Protein AF-A0A382NY78-F1 (afdb_monomer)

pLDDT: mean 79.2, std 14.97, range [34.59, 94.81]

Mean predicted aligned error: 8.04 Å

Solvent-accessible surface area (backbone atoms only — not comparable to full-atom values): 9037 Å² total; per-residue (Å²): 122,46,82,43,74,60,53,77,88,40,63,68,58,55,53,54,48,50,53,52,58,68,76,42,79,79,75,53,79,73,89,69,60,90,47,65,68,60,33,52,52,55,52,40,51,34,43,67,72,64,40,30,47,42,34,37,34,29,49,102,90,45,77,78,35,42,43,37,40,36,57,40,76,95,77,36,34,33,43,38,38,29,72,52,56,67,53,48,68,76,48,46,85,74,42,66,85,48,60,84,40,73,84,32,46,25,34,38,47,27,64,41,73,72,58,62,77,67,64,65,92,49,93,70,43,61,79,70,46,76,48,37,40,71,74,58,50,84,82,72,57,77,76,78,70,76,80,80,79,84,127

Radius of gyration: 15.42 Å; Cα contacts (8 Å, |Δi|>4): 216; chains: 1; bounding box: 33×45×37 Å

Nearest PDB structures (foldseek):
  2aj6-assembly1_A  TM=7.492E-01  e=1.134E-03  Staphylococcus aureus subsp. aureus MW2
  5trm-assembly1_X  TM=5.028E-01  e=1.291E-03  Homo sapiens
  8h6c-assembly1_B  TM=5.221E-01  e=3.409E-03  Homo sapiens
  1z4r-assembly1_A  TM=5.124E-01  e=8.441E-03  Homo sapiens
  5trm-assembly1_G  TM=4.642E-01  e=7.416E-03  Homo sapiens

Organism: NCBI:txid408172

Foldseek 3Di:
DDKDKDALVCVVVLVQVLVVCQPDPQQLPDPADVDSVVRSVVVNVCRHVVQKIKIFDDDPPHTPKMWIWGADPVQLEIETEMPQCLCCQVCVVVVVVLAPSAVHAYEYEAQDPVSVVNDDAHPRYGHNYYDHSVPDDPVNDDPPPDPPPDD

Sequence (151 aa):
MDLLKVNSNNETLLEDFFYFMKNHKPHGHKDWPEIKEEFCSSLTNELYEKKSFLYLLKEPKTILNYFYIKFEKSINRIILLSYNPEDLIEYSKYLIELKNKKNYSIEIGLRDSEISKFIKNNTYFKIFKRYNLMNLKKMDYVETNPVNSQH

Structure (mmCIF, N/CA/C/O backbone):
data_AF-A0A382NY78-F1
#
_entry.id   AF-A0A382NY78-F1
#
loop_
_atom_site.group_PDB
_atom_site.id
_atom_site.type_symbol
_atom_site.label_atom_id
_atom_site.label_alt_id
_atom_site.label_comp_id
_atom_site.label_asym_id
_atom_site.label_entity_id
_atom_site.label_seq_id
_atom_site.pdbx_PDB_ins_code
_atom_site.Cartn_x
_atom_site.Cartn_y
_atom_site.Cartn_z
_atom_site.occupancy
_atom_site.B_iso_or_equiv
_atom_site.auth_seq_id
_atom_site.auth_comp_id
_atom_site.auth_asym_id
_atom_site.auth_atom_id
_atom_site.pdbx_PDB_model_num
ATOM 1 N N . MET A 1 1 ? 6.914 -16.709 -4.288 1.00 83.75 1 MET A N 1
ATOM 2 C CA . MET A 1 1 ? 6.370 -15.348 -4.137 1.00 83.75 1 MET A CA 1
ATOM 3 C C . MET A 1 1 ? 6.439 -15.000 -2.674 1.00 83.75 1 MET A C 1
ATOM 5 O O . MET A 1 1 ? 5.923 -15.769 -1.872 1.00 83.75 1 MET A O 1
ATOM 9 N N . ASP A 1 2 ? 7.059 -13.871 -2.356 1.00 88.94 2 ASP A N 1
ATOM 10 C CA . ASP A 1 2 ? 7.264 -13.431 -0.981 1.00 88.94 2 ASP A CA 1
ATOM 11 C C . ASP A 1 2 ? 6.580 -12.085 -0.760 1.00 88.94 2 ASP A C 1
ATOM 13 O O . ASP A 1 2 ? 6.678 -11.183 -1.594 1.00 88.94 2 ASP A O 1
ATOM 17 N N . LEU A 1 3 ? 5.889 -11.949 0.373 1.00 92.69 3 LEU A N 1
ATOM 18 C CA . LEU A 1 3 ? 5.333 -10.679 0.821 1.00 92.69 3 LEU A CA 1
ATOM 19 C C . LEU A 1 3 ? 6.315 -10.033 1.799 1.00 92.69 3 LEU A C 1
ATOM 21 O O . LEU A 1 3 ? 6.416 -10.442 2.956 1.00 92.69 3 LEU A O 1
ATOM 25 N N . LEU A 1 4 ? 7.042 -9.024 1.333 1.00 92.94 4 LEU A N 1
ATOM 26 C CA . LEU A 1 4 ? 8.096 -8.369 2.099 1.00 92.94 4 LEU A CA 1
ATOM 27 C C . LEU A 1 4 ? 7.626 -7.013 2.605 1.00 92.94 4 LEU A C 1
ATOM 29 O O . LEU A 1 4 ? 7.186 -6.169 1.828 1.00 92.94 4 LEU A O 1
ATOM 33 N N . LYS A 1 5 ? 7.762 -6.777 3.909 1.00 92.75 5 LYS A N 1
ATOM 34 C CA . LYS A 1 5 ? 7.522 -5.459 4.495 1.00 92.75 5 LYS A CA 1
ATOM 35 C C . LYS A 1 5 ? 8.733 -4.560 4.265 1.00 92.75 5 LYS A C 1
ATOM 37 O O . LYS A 1 5 ? 9.838 -4.891 4.694 1.00 92.75 5 LYS A O 1
ATOM 42 N N . VAL A 1 6 ? 8.511 -3.407 3.647 1.00 90.75 6 VAL A N 1
ATOM 43 C CA . VAL A 1 6 ? 9.533 -2.371 3.493 1.00 90.75 6 VAL A CA 1
ATOM 44 C C . VAL A 1 6 ? 9.693 -1.644 4.823 1.00 90.75 6 VAL A C 1
ATOM 46 O O . VAL A 1 6 ? 8.715 -1.311 5.496 1.00 90.75 6 VAL A O 1
ATOM 49 N N . ASN A 1 7 ? 10.937 -1.426 5.226 1.00 80.19 7 ASN A N 1
ATOM 50 C CA . ASN A 1 7 ? 11.287 -0.674 6.423 1.00 80.19 7 ASN A CA 1
ATOM 51 C C . ASN A 1 7 ? 12.420 0.308 6.097 1.00 80.19 7 ASN A C 1
ATOM 53 O O . ASN A 1 7 ? 13.066 0.184 5.058 1.00 80.19 7 ASN A O 1
ATOM 57 N N . SER A 1 8 ? 12.665 1.260 6.997 1.00 66.75 8 SER A N 1
ATOM 58 C CA . SER A 1 8 ? 13.703 2.292 6.849 1.00 66.75 8 SER A CA 1
ATOM 59 C C . SER A 1 8 ? 15.129 1.744 6.730 1.00 66.75 8 SER A C 1
ATOM 61 O O . SER A 1 8 ? 16.030 2.489 6.379 1.00 66.75 8 SER A O 1
ATOM 63 N N . ASN A 1 9 ? 15.346 0.463 7.036 1.00 69.38 9 ASN A N 1
ATOM 64 C CA . ASN A 1 9 ? 16.665 -0.163 7.053 1.00 69.38 9 ASN A CA 1
ATOM 65 C C . ASN A 1 9 ? 16.926 -1.005 5.792 1.00 69.38 9 ASN A C 1
ATOM 67 O O . ASN A 1 9 ? 17.970 -1.645 5.701 1.00 69.38 9 ASN A O 1
ATOM 71 N N . ASN A 1 10 ? 15.980 -1.0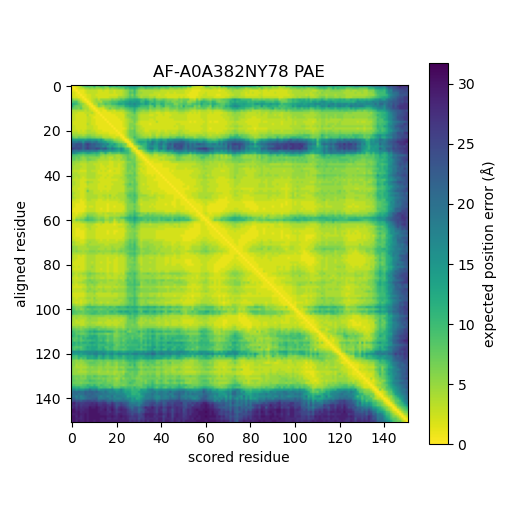65 4.846 1.00 74.69 10 ASN A N 1
ATOM 72 C CA . ASN A 1 10 ? 16.094 -1.865 3.628 1.00 74.69 10 ASN A CA 1
ATOM 73 C C . ASN A 1 10 ? 15.968 -0.978 2.381 1.00 74.69 10 ASN A C 1
ATOM 75 O O . ASN A 1 10 ? 14.974 -1.037 1.652 1.00 74.69 10 ASN A O 1
ATOM 79 N N . GLU A 1 11 ? 16.986 -0.136 2.174 1.00 74.94 11 GLU A N 1
ATOM 80 C CA . GLU A 1 11 ? 17.063 0.847 1.082 1.00 74.94 11 GLU A CA 1
ATOM 81 C C . GLU A 1 11 ? 16.831 0.210 -0.293 1.00 74.94 11 GLU A C 1
ATOM 83 O O . GLU A 1 11 ? 16.086 0.755 -1.103 1.00 74.94 11 GLU A O 1
ATOM 88 N N . THR A 1 12 ? 17.353 -0.997 -0.529 1.00 86.06 12 THR A N 1
ATOM 89 C CA . THR A 1 12 ? 17.197 -1.711 -1.806 1.00 86.06 12 THR A CA 1
ATOM 90 C C . THR A 1 12 ? 15.729 -1.964 -2.166 1.00 86.06 12 THR A C 1
ATOM 92 O O . THR A 1 12 ? 15.344 -1.824 -3.323 1.00 86.06 12 THR A O 1
ATOM 95 N N . LEU A 1 13 ? 14.866 -2.280 -1.191 1.00 88.69 13 LEU A N 1
ATOM 96 C CA . LEU A 1 13 ? 13.433 -2.465 -1.463 1.00 88.69 13 LEU A CA 1
ATOM 97 C C . LEU A 1 13 ? 12.716 -1.149 -1.791 1.00 88.69 13 LEU A C 1
ATOM 99 O O . LEU A 1 13 ? 11.769 -1.155 -2.577 1.00 88.69 13 LEU A O 1
ATOM 103 N N . LEU A 1 14 ? 13.148 -0.042 -1.187 1.00 88.62 14 LEU A N 1
ATOM 104 C CA . LEU A 1 14 ? 12.625 1.300 -1.454 1.00 88.62 14 LEU A CA 1
ATOM 105 C C . LEU A 1 14 ? 12.975 1.748 -2.876 1.00 88.62 14 LEU A C 1
ATOM 107 O O . LEU A 1 14 ? 12.109 2.245 -3.597 1.00 88.62 14 LEU A O 1
ATOM 111 N N . GLU A 1 15 ? 14.216 1.511 -3.296 1.00 88.06 15 GLU A N 1
ATOM 112 C CA . GLU A 1 15 ? 14.659 1.790 -4.660 1.00 88.06 15 GLU A CA 1
ATOM 113 C C . GLU A 1 15 ? 13.911 0.939 -5.685 1.00 88.06 15 GLU A C 1
ATOM 115 O O . GLU A 1 15 ? 13.360 1.484 -6.644 1.00 88.06 15 GLU A O 1
ATOM 120 N N . ASP A 1 16 ? 13.821 -0.375 -5.458 1.00 89.31 16 ASP A N 1
ATOM 121 C CA . ASP A 1 16 ? 13.058 -1.282 -6.318 1.00 89.31 16 ASP A CA 1
ATOM 122 C C . ASP A 1 16 ? 11.602 -0.817 -6.462 1.00 89.31 16 ASP A C 1
ATOM 124 O O . ASP A 1 16 ? 11.038 -0.848 -7.558 1.00 89.31 16 ASP A O 1
ATOM 128 N N . PHE A 1 17 ? 10.990 -0.358 -5.366 1.00 90.56 17 PHE A N 1
ATOM 129 C CA . PHE A 1 17 ? 9.627 0.161 -5.382 1.00 90.56 17 PHE A CA 1
ATOM 130 C C . PHE A 1 17 ? 9.500 1.457 -6.188 1.00 90.56 17 PHE A C 1
ATOM 132 O O . PHE A 1 17 ? 8.570 1.579 -6.985 1.00 90.56 17 PHE A O 1
ATOM 139 N N . PHE A 1 18 ? 10.437 2.398 -6.047 1.00 88.75 18 PHE A N 1
ATOM 140 C CA . PHE A 1 18 ? 10.456 3.608 -6.873 1.00 88.75 18 PHE A CA 1
ATOM 141 C C . PHE A 1 18 ? 10.522 3.264 -8.368 1.00 88.75 18 PHE A C 1
ATOM 143 O O . PHE A 1 18 ? 9.720 3.766 -9.158 1.00 88.75 18 PHE A O 1
ATOM 150 N N . TYR A 1 19 ? 11.433 2.369 -8.765 1.00 87.81 19 TYR A N 1
ATOM 151 C CA . TYR A 1 19 ? 11.548 1.946 -10.162 1.00 87.81 19 TYR A CA 1
ATOM 152 C C . TYR A 1 19 ? 10.294 1.223 -10.648 1.00 87.81 19 TYR A C 1
ATOM 154 O O . TYR A 1 19 ? 9.856 1.461 -11.775 1.00 87.81 19 TYR A O 1
ATOM 162 N N . PHE A 1 20 ? 9.690 0.382 -9.807 1.00 89.00 20 PHE A N 1
ATOM 163 C CA . PHE A 1 20 ? 8.406 -0.236 -10.109 1.00 89.00 20 PHE A CA 1
ATOM 164 C C . PHE A 1 20 ? 7.345 0.831 -10.391 1.00 89.00 20 PHE A C 1
ATOM 166 O O . PHE A 1 20 ? 6.745 0.807 -11.460 1.00 89.00 20 PHE A O 1
ATOM 173 N N . MET A 1 21 ? 7.156 1.805 -9.502 1.00 83.50 21 MET A N 1
ATOM 174 C CA . MET A 1 21 ? 6.154 2.860 -9.685 1.00 83.50 21 MET A CA 1
ATOM 175 C C . MET A 1 21 ? 6.416 3.705 -10.937 1.00 83.50 21 MET A C 1
ATOM 177 O O . MET A 1 21 ? 5.489 3.967 -11.697 1.00 83.50 21 MET A O 1
ATOM 181 N N . LYS A 1 22 ? 7.676 4.079 -11.192 1.00 80.94 22 LYS A N 1
ATOM 182 C CA . LYS A 1 22 ? 8.076 4.902 -12.344 1.00 80.94 22 LYS A CA 1
ATOM 183 C C . LYS A 1 22 ? 7.868 4.203 -13.691 1.00 80.94 22 LYS A C 1
ATOM 185 O O . LYS A 1 22 ? 7.516 4.850 -14.674 1.00 80.94 22 LYS A O 1
ATOM 190 N N . ASN A 1 23 ? 8.123 2.896 -13.753 1.00 80.56 23 ASN A N 1
ATOM 191 C CA . ASN A 1 23 ? 8.034 2.123 -14.996 1.00 80.56 23 ASN A CA 1
ATOM 192 C C . ASN A 1 23 ? 6.599 1.721 -15.358 1.00 80.56 23 ASN 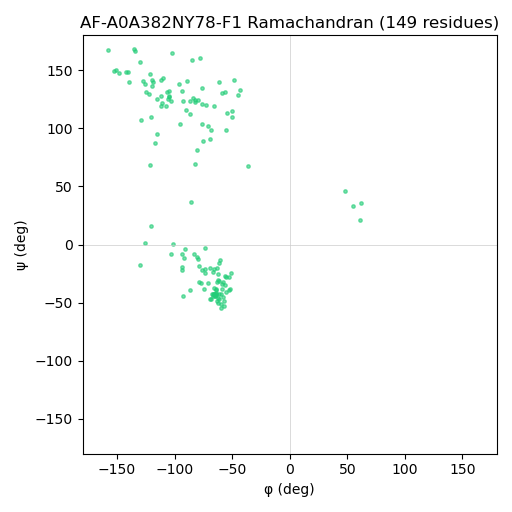A C 1
ATOM 194 O O . ASN A 1 23 ? 6.350 1.258 -16.473 1.00 80.56 23 ASN A O 1
ATOM 198 N N . HIS A 1 24 ? 5.646 1.906 -14.449 1.00 76.38 24 HIS A N 1
ATOM 199 C CA . HIS A 1 24 ? 4.235 1.699 -14.733 1.00 76.38 24 HIS A CA 1
ATOM 200 C C . HIS A 1 24 ? 3.568 3.035 -15.090 1.00 76.38 24 HIS A C 1
ATOM 202 O O . HIS A 1 24 ? 3.870 4.074 -14.510 1.00 76.38 24 HIS A O 1
ATOM 208 N N . LYS A 1 25 ? 2.695 3.021 -16.116 1.00 60.75 25 LYS A N 1
ATOM 209 C CA . LYS A 1 25 ? 2.073 4.238 -16.676 1.00 60.75 25 LYS A CA 1
ATOM 210 C C . LYS A 1 25 ? 1.496 5.140 -15.579 1.00 60.75 25 LYS A C 1
ATOM 212 O O . LYS A 1 25 ? 0.834 4.608 -14.687 1.00 60.75 25 LYS A O 1
ATOM 217 N N . PRO A 1 26 ? 1.625 6.473 -15.724 1.00 54.25 26 PRO A N 1
ATOM 218 C CA . PRO A 1 26 ? 1.245 7.424 -14.701 1.00 54.25 26 PRO A CA 1
ATOM 219 C C . PRO A 1 26 ? -0.167 7.207 -14.136 1.00 54.25 26 PRO A C 1
ATOM 221 O O . PRO A 1 26 ? -1.179 7.420 -14.801 1.00 54.25 26 PRO A O 1
ATOM 224 N N . HIS A 1 27 ? -0.199 6.766 -12.879 1.00 52.19 27 HIS A N 1
ATOM 225 C CA . HIS A 1 27 ? -1.352 6.356 -12.079 1.00 52.19 27 HIS A CA 1
ATOM 226 C C . HIS A 1 27 ? -2.088 7.543 -11.428 1.00 52.19 27 HIS A C 1
ATOM 228 O O . HIS A 1 27 ? -2.006 7.717 -10.215 1.00 52.19 27 HIS A O 1
ATOM 234 N N . GLY A 1 28 ? -2.769 8.403 -12.194 1.00 46.28 28 GLY A N 1
ATOM 235 C CA . GLY A 1 28 ? -3.423 9.585 -11.591 1.00 46.28 28 GLY A CA 1
ATOM 236 C C . GLY A 1 28 ? -2.415 10.544 -10.926 1.00 46.28 28 GLY A C 1
ATOM 237 O O . GLY A 1 28 ? -2.686 11.119 -9.879 1.00 46.28 28 GLY A O 1
ATOM 238 N N . HIS A 1 29 ? -1.235 10.657 -11.547 1.00 43.59 29 HIS A N 1
ATOM 239 C CA . HIS A 1 29 ? 0.025 11.322 -11.167 1.00 43.59 29 HIS A CA 1
ATOM 240 C C . HIS A 1 29 ? -0.040 12.651 -10.390 1.00 43.59 29 HIS A C 1
ATOM 242 O O . HIS A 1 29 ? 0.392 13.686 -10.893 1.00 43.59 29 HIS A O 1
ATOM 248 N N . LYS A 1 30 ? -0.502 12.667 -9.138 1.00 51.38 30 LYS A N 1
ATOM 249 C CA . LYS A 1 30 ? -0.191 13.808 -8.257 1.00 51.38 30 LYS A CA 1
ATOM 250 C C . LYS A 1 30 ? 0.350 13.476 -6.879 1.00 51.38 30 LYS A C 1
ATOM 252 O O . LYS A 1 30 ? 0.967 14.358 -6.295 1.00 51.38 30 LYS A O 1
ATOM 257 N N . ASP A 1 31 ? 0.202 12.247 -6.395 1.00 57.06 31 ASP A N 1
ATOM 258 C CA . ASP A 1 31 ? 0.525 11.977 -4.989 1.00 57.06 31 ASP A CA 1
ATOM 259 C C . ASP A 1 31 ? 1.962 11.474 -4.765 1.00 57.06 31 ASP A C 1
ATOM 261 O O . ASP A 1 31 ? 2.490 11.625 -3.666 1.00 57.06 31 ASP A O 1
ATOM 265 N N . TRP A 1 32 ? 2.622 10.916 -5.789 1.00 72.50 32 TRP A N 1
ATOM 266 C CA . TRP A 1 32 ? 3.986 10.383 -5.677 1.00 72.50 32 TRP A CA 1
ATOM 267 C C . TRP A 1 32 ? 4.988 11.230 -6.475 1.00 72.50 32 TRP A C 1
ATOM 269 O O . TRP A 1 32 ? 4.751 11.457 -7.665 1.00 72.50 32 TRP A O 1
ATOM 279 N N . PRO A 1 33 ? 6.102 11.680 -5.865 1.00 74.31 33 PRO A N 1
ATOM 280 C CA . PRO A 1 33 ? 7.117 12.457 -6.571 1.00 74.31 33 PRO A CA 1
ATOM 281 C C . PRO A 1 33 ? 7.754 11.677 -7.730 1.00 74.31 33 PRO A C 1
ATOM 283 O O . PRO A 1 33 ? 8.069 10.495 -7.598 1.00 74.31 33 PRO A O 1
ATOM 286 N N . GLU A 1 34 ? 7.992 12.353 -8.857 1.00 79.31 34 GLU A N 1
ATOM 287 C CA . GLU A 1 34 ? 8.743 11.787 -9.994 1.00 79.31 34 GLU A CA 1
ATOM 288 C C . GLU A 1 34 ? 10.258 11.765 -9.731 1.00 79.31 34 GLU A C 1
ATOM 290 O O . GLU A 1 34 ? 11.001 10.987 -10.338 1.00 79.31 34 GLU A O 1
ATOM 295 N N . ILE A 1 35 ? 10.705 12.618 -8.806 1.00 85.19 35 ILE A N 1
ATOM 296 C CA . ILE A 1 35 ? 12.086 12.731 -8.348 1.00 85.19 35 ILE A CA 1
ATOM 297 C C . ILE A 1 35 ? 12.331 11.654 -7.287 1.00 85.19 35 ILE A C 1
ATOM 299 O O . ILE A 1 35 ? 11.634 11.597 -6.271 1.00 85.19 35 ILE A O 1
ATOM 303 N N . LYS A 1 36 ? 13.332 10.797 -7.524 1.00 86.00 36 LYS A N 1
ATOM 304 C CA . LYS A 1 36 ? 13.644 9.637 -6.671 1.00 86.00 36 LYS A CA 1
ATOM 305 C C . LYS A 1 36 ? 13.939 10.065 -5.240 1.00 86.00 36 LYS A C 1
ATOM 307 O O . LYS A 1 36 ? 13.442 9.457 -4.300 1.00 86.00 36 LYS A O 1
ATOM 312 N N . GLU A 1 37 ? 14.740 11.107 -5.078 1.00 86.75 37 GLU A N 1
ATOM 313 C CA . GLU A 1 37 ? 15.200 11.597 -3.784 1.00 86.75 37 GLU A CA 1
ATOM 314 C C . GLU A 1 37 ? 14.024 12.113 -2.949 1.00 86.75 37 GLU A C 1
ATOM 316 O O . GLU A 1 37 ? 13.900 11.769 -1.773 1.00 86.75 37 GLU A O 1
ATOM 321 N N . GLU A 1 38 ? 13.115 12.870 -3.568 1.00 85.69 38 GLU A N 1
ATOM 322 C CA . GLU A 1 38 ? 11.899 13.372 -2.921 1.00 85.69 38 GLU A CA 1
ATOM 323 C C . GLU A 1 38 ? 10.955 12.229 -2.536 1.00 85.69 38 GLU A C 1
ATOM 325 O O . GLU A 1 38 ? 10.460 12.186 -1.407 1.00 85.69 38 GLU A O 1
ATOM 330 N N . PHE A 1 39 ? 10.752 11.270 -3.445 1.00 86.62 39 PHE A N 1
ATOM 331 C CA . PHE A 1 39 ? 9.938 10.081 -3.207 1.00 86.62 39 PHE A CA 1
ATOM 332 C C . PHE A 1 39 ? 10.477 9.258 -2.036 1.00 86.62 39 PHE A C 1
ATOM 334 O O . PHE A 1 39 ? 9.752 8.978 -1.079 1.00 86.62 39 PHE A O 1
ATOM 341 N N . CYS A 1 40 ? 11.758 8.886 -2.097 1.00 87.62 40 CYS A N 1
ATOM 342 C CA . CYS A 1 40 ? 12.394 8.048 -1.092 1.00 87.62 40 CYS A CA 1
ATOM 343 C C . CYS A 1 40 ? 12.434 8.759 0.259 1.00 87.62 40 CYS A C 1
ATOM 345 O O . CYS A 1 40 ? 12.126 8.130 1.267 1.00 87.62 40 CYS A O 1
ATOM 347 N N . SER A 1 41 ? 12.751 10.056 0.292 1.00 86.94 41 SER A N 1
ATOM 348 C CA . SER A 1 41 ? 12.763 10.847 1.528 1.00 86.94 41 SER A CA 1
ATOM 349 C C . SER A 1 41 ? 11.373 10.915 2.169 1.00 86.94 41 SER A C 1
ATOM 351 O O . SER A 1 41 ? 11.211 10.572 3.342 1.00 86.94 41 SER A O 1
ATOM 353 N N . SER A 1 42 ? 10.345 11.272 1.390 1.00 85.50 42 SER A N 1
ATOM 354 C CA . SER A 1 42 ? 8.962 11.359 1.872 1.00 85.50 42 SER A CA 1
ATOM 355 C C . SER A 1 42 ? 8.464 10.018 2.415 1.00 85.50 42 SER A C 1
ATOM 357 O O . SER A 1 42 ? 8.016 9.934 3.562 1.00 85.50 42 SER A O 1
ATOM 359 N N . LEU A 1 43 ? 8.613 8.949 1.629 1.00 87.81 43 LEU A N 1
ATOM 360 C CA . LEU A 1 43 ? 8.145 7.621 2.006 1.00 87.81 43 LEU A CA 1
ATOM 361 C C . LEU A 1 43 ? 8.917 7.066 3.208 1.00 87.81 43 LEU A C 1
ATOM 363 O O . LEU A 1 43 ? 8.306 6.530 4.129 1.00 87.81 43 LEU A O 1
ATOM 367 N N . THR A 1 44 ? 10.242 7.225 3.247 1.00 88.75 44 THR A N 1
ATOM 368 C CA . THR A 1 44 ? 11.068 6.758 4.374 1.00 88.75 44 THR A CA 1
ATOM 369 C C . THR A 1 44 ? 10.647 7.426 5.678 1.00 88.75 44 THR A C 1
ATOM 371 O O . THR A 1 44 ? 10.492 6.736 6.686 1.00 88.75 44 THR A O 1
ATOM 374 N N . ASN A 1 45 ? 10.386 8.737 5.654 1.00 88.44 45 ASN A N 1
ATOM 375 C CA . ASN A 1 45 ? 9.902 9.466 6.823 1.00 88.44 45 ASN A CA 1
ATOM 376 C C . ASN A 1 45 ? 8.542 8.938 7.295 1.00 88.44 45 ASN A C 1
ATOM 378 O O . ASN A 1 45 ? 8.371 8.653 8.481 1.00 88.44 45 ASN A O 1
ATOM 382 N N . GLU A 1 46 ? 7.585 8.732 6.386 1.00 88.69 46 GLU A N 1
ATOM 383 C CA . GLU A 1 46 ? 6.279 8.194 6.778 1.00 88.69 46 GLU A CA 1
ATOM 384 C C . GLU A 1 46 ? 6.359 6.766 7.351 1.00 88.69 46 GLU A C 1
ATOM 386 O O . GLU A 1 46 ? 5.640 6.448 8.308 1.00 88.69 46 GLU A O 1
ATOM 391 N N . LEU A 1 47 ? 7.225 5.913 6.787 1.00 90.38 47 LEU A N 1
ATOM 392 C CA . LEU A 1 47 ? 7.460 4.549 7.268 1.00 90.38 47 LEU A CA 1
ATOM 393 C C . LEU A 1 47 ? 8.139 4.554 8.646 1.00 90.38 47 LEU A C 1
ATOM 395 O O . LEU A 1 47 ? 7.736 3.795 9.533 1.00 90.38 47 LEU A O 1
ATOM 399 N N . TYR A 1 48 ? 9.134 5.423 8.848 1.00 88.56 48 TYR A N 1
ATOM 400 C CA . TYR A 1 48 ? 9.840 5.588 10.121 1.00 88.56 48 TYR A CA 1
ATOM 401 C C . TYR A 1 48 ? 8.895 6.063 11.234 1.00 88.56 48 TYR A C 1
ATOM 403 O O . TYR A 1 48 ? 8.842 5.471 12.315 1.00 88.56 48 TYR A O 1
ATOM 411 N N . GLU A 1 49 ? 8.065 7.066 10.944 1.00 88.69 49 GLU A N 1
ATOM 412 C CA . GLU A 1 49 ? 7.058 7.600 11.870 1.00 88.69 49 GLU A CA 1
ATOM 413 C C . GLU A 1 49 ? 5.842 6.674 12.051 1.00 88.69 49 GLU A C 1
ATOM 415 O O . GLU A 1 49 ? 4.941 6.968 12.845 1.00 88.69 49 GLU A O 1
ATOM 420 N N . LYS A 1 50 ? 5.794 5.544 11.329 1.00 88.81 50 LYS A N 1
ATOM 421 C CA . LYS A 1 50 ? 4.676 4.586 11.329 1.00 88.81 50 LYS A CA 1
ATOM 422 C C . LYS A 1 50 ? 3.337 5.256 10.987 1.00 88.81 50 LYS A C 1
ATOM 424 O O . LYS A 1 50 ? 2.286 4.866 11.509 1.00 88.81 50 LYS A O 1
ATOM 429 N N . LYS A 1 51 ? 3.380 6.285 10.133 1.00 88.06 51 LYS A N 1
ATOM 430 C CA . LYS A 1 51 ? 2.201 6.926 9.529 1.00 88.06 51 LYS A CA 1
ATOM 431 C C . LYS A 1 51 ? 1.669 6.092 8.370 1.00 88.06 51 LYS A C 1
ATOM 433 O O . LYS A 1 51 ? 0.457 6.032 8.158 1.00 88.06 51 LYS A O 1
ATOM 438 N N . SER A 1 52 ? 2.565 5.410 7.666 1.00 91.50 52 SER A N 1
ATOM 439 C CA . SER A 1 52 ? 2.226 4.459 6.619 1.00 91.50 52 SER A CA 1
ATOM 440 C C . SER A 1 52 ? 3.049 3.176 6.735 1.00 91.50 52 SER A C 1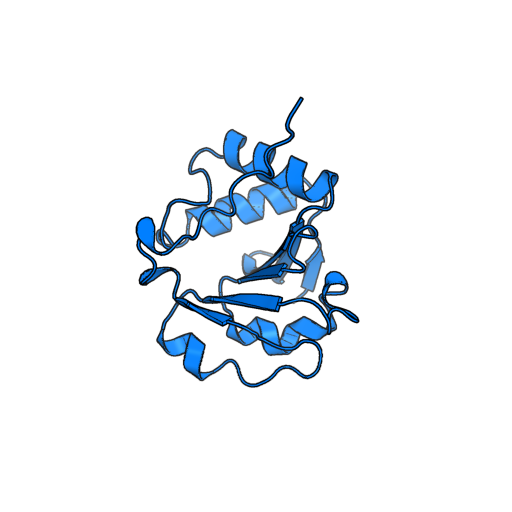
ATOM 442 O O . SER A 1 52 ? 3.986 3.073 7.528 1.00 91.50 52 SER A O 1
ATOM 444 N N . PHE A 1 53 ? 2.640 2.160 5.982 1.00 93.75 53 PHE A N 1
ATOM 445 C CA . PHE A 1 53 ? 3.298 0.865 5.886 1.00 93.75 53 PHE A CA 1
ATOM 446 C C . PHE A 1 53 ? 3.280 0.417 4.434 1.00 93.75 53 PHE A C 1
ATOM 448 O O . PHE A 1 53 ? 2.268 0.576 3.754 1.00 93.75 53 PHE A O 1
ATOM 455 N N . LEU A 1 54 ? 4.378 -0.168 3.971 1.00 93.75 54 LEU A N 1
ATOM 456 C CA . LEU A 1 54 ? 4.506 -0.652 2.605 1.00 93.75 54 LEU A CA 1
ATOM 457 C C . LEU A 1 54 ? 4.901 -2.126 2.612 1.00 93.75 54 LEU A C 1
ATOM 459 O O . LEU A 1 54 ? 5.848 -2.527 3.288 1.00 93.75 54 LEU A O 1
ATOM 463 N N . TYR A 1 55 ? 4.181 -2.912 1.824 1.00 94.81 55 TYR A N 1
ATOM 464 C CA . TYR A 1 55 ? 4.505 -4.295 1.516 1.00 94.81 55 TYR A CA 1
ATOM 465 C C . TYR A 1 55 ? 4.708 -4.453 0.017 1.00 94.81 55 TYR A C 1
ATOM 467 O O . TYR A 1 55 ? 3.965 -3.871 -0.771 1.00 94.81 55 TYR A O 1
ATOM 475 N N . LEU A 1 56 ? 5.680 -5.271 -0.370 1.00 94.50 56 LEU A N 1
ATOM 476 C CA . LEU A 1 56 ? 5.952 -5.640 -1.752 1.00 94.50 56 LEU A CA 1
ATOM 477 C C . LEU A 1 56 ? 5.705 -7.133 -1.917 1.00 94.50 56 LEU A C 1
ATOM 479 O O . LEU A 1 56 ? 6.290 -7.942 -1.197 1.00 94.50 56 LEU A O 1
ATOM 483 N N . LEU A 1 57 ? 4.853 -7.490 -2.872 1.00 94.75 57 LEU A N 1
ATOM 484 C CA . LEU A 1 57 ? 4.710 -8.858 -3.341 1.00 94.75 57 LEU A CA 1
ATOM 485 C C . LEU A 1 57 ? 5.750 -9.085 -4.436 1.00 94.75 57 LEU A C 1
ATOM 487 O O . LEU A 1 57 ? 5.677 -8.466 -5.502 1.00 94.75 57 LEU A O 1
ATOM 491 N N . LYS A 1 58 ? 6.740 -9.935 -4.160 1.00 92.38 58 LYS A N 1
ATOM 492 C CA . LYS A 1 58 ? 7.902 -10.128 -5.030 1.00 92.38 58 LYS A CA 1
ATOM 493 C C . LYS A 1 58 ? 8.056 -11.561 -5.510 1.00 92.38 58 LYS A C 1
ATOM 495 O O . LYS A 1 58 ? 7.810 -12.535 -4.796 1.00 92.38 58 LYS A O 1
ATOM 500 N N . GLU A 1 59 ? 8.562 -11.653 -6.725 1.00 90.62 59 GLU A N 1
ATOM 501 C CA . GLU A 1 59 ? 9.343 -12.778 -7.219 1.00 90.62 59 GLU A CA 1
ATOM 502 C C . GLU A 1 59 ? 10.831 -12.396 -7.216 1.00 90.62 59 GLU A C 1
ATOM 504 O O . GLU A 1 59 ? 11.151 -11.209 -7.117 1.00 90.62 59 GLU A O 1
ATOM 509 N N . PRO A 1 60 ? 11.765 -13.359 -7.343 1.00 83.62 60 PRO A N 1
ATOM 510 C CA . PRO A 1 60 ? 13.198 -13.104 -7.159 1.00 83.62 60 PRO A CA 1
ATOM 511 C C . PRO A 1 60 ? 13.780 -11.927 -7.958 1.00 83.62 60 PRO A C 1
ATOM 513 O O . PRO A 1 60 ? 14.797 -11.371 -7.557 1.00 83.62 60 PRO A O 1
ATOM 516 N N . LYS A 1 61 ? 13.165 -11.548 -9.086 1.00 82.94 61 LYS A N 1
ATOM 517 C CA . LYS A 1 61 ? 13.642 -10.470 -9.969 1.00 82.94 61 LYS A CA 1
ATOM 518 C C . LYS A 1 61 ? 12.608 -9.386 -10.269 1.00 82.94 61 LYS A C 1
ATOM 520 O O . LYS A 1 61 ? 12.905 -8.487 -11.048 1.00 82.94 61 LYS A O 1
ATOM 525 N N . THR A 1 62 ? 11.399 -9.470 -9.718 1.00 89.44 62 THR A N 1
ATOM 526 C CA . THR A 1 62 ? 10.336 -8.519 -10.061 1.00 89.44 62 THR A CA 1
ATOM 527 C C . THR A 1 62 ? 9.391 -8.265 -8.896 1.00 89.44 62 THR A C 1
ATOM 529 O O . THR A 1 62 ? 9.134 -9.143 -8.070 1.00 89.44 62 THR A O 1
ATOM 532 N N . ILE A 1 63 ? 8.868 -7.045 -8.835 1.00 92.31 63 ILE A N 1
ATOM 533 C CA . ILE A 1 63 ? 7.719 -6.712 -7.998 1.00 92.31 63 ILE A CA 1
ATOM 534 C C . ILE A 1 63 ? 6.474 -7.033 -8.824 1.00 92.31 63 ILE A C 1
ATOM 536 O O . ILE A 1 63 ? 6.313 -6.526 -9.931 1.00 92.31 63 ILE A O 1
ATOM 540 N N . LEU A 1 64 ? 5.609 -7.889 -8.287 1.00 91.88 64 LEU A N 1
ATOM 541 C CA . LEU A 1 64 ? 4.316 -8.211 -8.889 1.00 91.88 64 LEU A CA 1
ATOM 542 C C . LEU A 1 64 ? 3.248 -7.212 -8.446 1.00 91.88 64 LEU A C 1
ATOM 544 O O . LEU A 1 64 ? 2.398 -6.803 -9.234 1.00 91.88 64 LEU A O 1
ATOM 548 N N . ASN A 1 65 ? 3.299 -6.813 -7.175 1.00 91.56 65 ASN A N 1
ATOM 549 C CA . ASN A 1 65 ? 2.329 -5.908 -6.583 1.00 91.56 65 ASN A CA 1
ATOM 550 C C . ASN A 1 65 ? 2.901 -5.198 -5.346 1.00 91.56 65 ASN A C 1
ATOM 552 O O . ASN A 1 65 ? 3.923 -5.602 -4.788 1.00 91.56 65 ASN A O 1
ATOM 556 N N . TYR A 1 66 ? 2.211 -4.161 -4.884 1.00 91.75 66 TYR A N 1
ATOM 557 C CA . TYR A 1 66 ? 2.461 -3.504 -3.609 1.00 91.75 66 TYR A CA 1
ATOM 558 C C . TYR A 1 66 ? 1.167 -3.347 -2.808 1.00 91.75 66 TYR A C 1
ATOM 560 O O . TYR A 1 66 ? 0.072 -3.288 -3.368 1.00 91.75 66 TYR A O 1
ATOM 568 N N . PHE A 1 67 ? 1.311 -3.221 -1.492 1.00 92.31 67 PHE A N 1
ATOM 569 C CA . PHE A 1 67 ? 0.250 -2.794 -0.588 1.00 92.31 67 PHE A CA 1
ATOM 570 C C . PHE A 1 67 ? 0.778 -1.659 0.275 1.00 92.31 67 PHE A C 1
ATOM 572 O O . PHE A 1 67 ? 1.597 -1.868 1.171 1.00 92.31 67 PHE A O 1
ATOM 579 N N . TYR A 1 68 ? 0.312 -0.452 -0.013 1.00 92.19 68 TYR A N 1
ATOM 580 C CA . TYR A 1 68 ? 0.624 0.737 0.757 1.00 92.19 68 TYR A CA 1
ATOM 581 C C . TYR A 1 68 ? -0.574 1.089 1.642 1.00 92.19 68 TYR A C 1
ATOM 583 O O . TYR A 1 68 ? -1.702 1.229 1.165 1.00 92.19 68 TYR A O 1
ATOM 591 N N . ILE A 1 69 ? -0.328 1.177 2.945 1.00 93.06 69 ILE A N 1
ATOM 592 C CA . ILE A 1 69 ? -1.329 1.326 3.999 1.00 93.06 69 ILE A CA 1
ATOM 593 C C . ILE A 1 69 ? -1.037 2.626 4.733 1.00 93.06 69 ILE A C 1
ATOM 595 O O . ILE A 1 69 ? -0.059 2.701 5.472 1.00 93.06 69 ILE A O 1
ATOM 599 N N . LYS A 1 70 ? -1.886 3.638 4.578 1.00 91.81 70 LYS A N 1
ATOM 600 C CA . LYS A 1 70 ? -1.744 4.924 5.269 1.00 91.81 70 LYS A CA 1
ATOM 601 C C . LYS A 1 70 ? -2.777 5.053 6.380 1.00 91.81 70 LYS A C 1
ATOM 603 O O . LYS A 1 70 ? -3.960 4.794 6.162 1.00 91.81 70 LYS A O 1
ATOM 608 N N . PHE A 1 71 ? -2.326 5.446 7.569 1.00 89.88 71 PHE A N 1
ATOM 609 C CA . PHE A 1 71 ? -3.175 5.633 8.741 1.00 89.88 71 PHE A CA 1
ATOM 610 C C . PHE A 1 71 ? -3.412 7.107 9.026 1.00 89.88 71 PHE A C 1
ATOM 612 O O . PHE A 1 71 ? -2.480 7.868 9.275 1.00 89.88 71 PHE A O 1
ATOM 619 N N . GLU A 1 72 ? -4.681 7.469 9.145 1.00 88.38 72 GLU A N 1
ATOM 620 C CA . GLU A 1 72 ? -5.107 8.787 9.589 1.00 88.38 72 GLU A CA 1
ATOM 621 C C . GLU A 1 72 ? -5.890 8.653 10.889 1.00 88.38 72 GLU A C 1
ATOM 623 O O . GLU A 1 72 ? -7.113 8.495 10.929 1.00 88.38 72 GLU A O 1
ATOM 628 N N . LYS A 1 73 ? -5.139 8.661 11.992 1.00 85.94 73 LYS A N 1
ATOM 629 C CA . LYS A 1 73 ?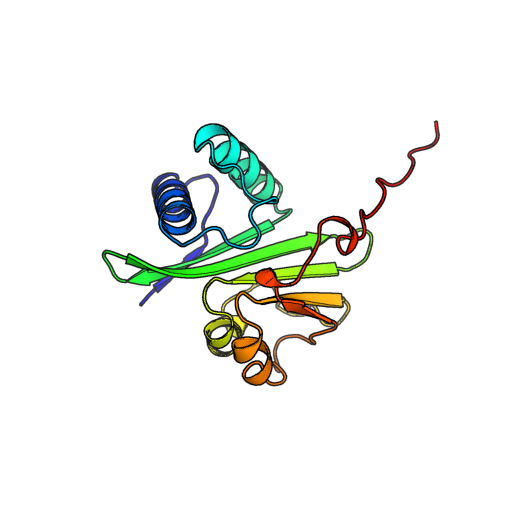 -5.671 8.402 13.335 1.00 85.94 73 LYS A CA 1
ATOM 630 C C . LYS A 1 73 ? -6.695 9.449 13.783 1.00 85.94 73 LYS A C 1
ATOM 632 O O . LYS A 1 73 ? -7.616 9.090 14.501 1.00 85.94 73 LYS A O 1
ATOM 637 N N . SER A 1 74 ? -6.553 10.703 13.351 1.00 87.62 74 SER A N 1
ATOM 638 C CA . SER A 1 74 ? -7.438 11.814 13.739 1.00 87.62 74 SER A CA 1
ATOM 639 C C . SER A 1 74 ? -8.895 11.603 13.326 1.00 87.62 74 SER A C 1
ATOM 641 O O . SER A 1 74 ? -9.792 12.048 14.033 1.00 87.62 74 SER A O 1
ATOM 643 N N . ILE A 1 75 ? -9.132 10.903 12.215 1.00 88.06 75 ILE A N 1
ATOM 644 C CA . ILE A 1 75 ? -10.475 10.633 11.681 1.00 88.06 75 ILE A CA 1
ATOM 645 C C . ILE A 1 75 ? -10.779 9.135 11.567 1.00 88.06 75 ILE A C 1
ATOM 647 O O . ILE A 1 75 ? -11.715 8.741 10.876 1.00 88.06 75 ILE A O 1
ATOM 651 N N . ASN A 1 76 ? -9.989 8.292 12.244 1.00 89.25 76 ASN A N 1
ATOM 652 C CA . ASN A 1 76 ? -10.087 6.832 12.185 1.00 89.25 76 ASN A CA 1
ATOM 653 C C . ASN A 1 76 ? -10.183 6.298 10.747 1.00 89.25 76 ASN A C 1
ATOM 655 O O . ASN A 1 76 ? -11.000 5.426 10.464 1.00 89.25 76 ASN A O 1
ATOM 659 N N . ARG A 1 77 ? -9.340 6.797 9.837 1.00 91.06 77 ARG A N 1
ATOM 660 C CA . ARG A 1 77 ? -9.321 6.370 8.432 1.00 91.06 77 ARG A CA 1
ATOM 661 C C . ARG A 1 77 ? -8.068 5.563 8.096 1.00 91.06 77 ARG A C 1
ATOM 663 O O . ARG A 1 77 ? -6.982 5.839 8.608 1.00 91.06 77 ARG A O 1
ATOM 670 N N . ILE A 1 78 ? -8.225 4.549 7.247 1.00 91.81 78 ILE A N 1
ATOM 671 C CA . ILE A 1 78 ? -7.130 3.812 6.607 1.00 91.81 78 ILE A CA 1
ATOM 672 C C . ILE A 1 78 ? -7.305 3.925 5.101 1.00 91.81 78 ILE A C 1
ATOM 674 O O . ILE A 1 78 ? -8.377 3.618 4.582 1.00 91.81 78 ILE A O 1
ATOM 678 N N . ILE A 1 79 ? -6.244 4.317 4.408 1.00 90.31 79 ILE A N 1
ATOM 679 C CA . ILE A 1 79 ? -6.193 4.328 2.948 1.00 90.31 79 ILE A CA 1
ATOM 680 C C . ILE A 1 79 ? -5.317 3.159 2.502 1.00 90.31 79 ILE A C 1
ATOM 682 O O . ILE A 1 79 ? -4.175 3.026 2.946 1.00 90.31 79 ILE A O 1
ATOM 686 N N . LEU A 1 80 ? -5.868 2.306 1.644 1.00 90.44 80 LEU A N 1
ATOM 687 C CA . LEU A 1 80 ? -5.202 1.150 1.055 1.00 90.44 80 LEU A CA 1
ATOM 688 C C . LEU A 1 80 ? -5.004 1.370 -0.438 1.00 90.44 80 LEU A C 1
ATOM 690 O O . LEU A 1 80 ? -5.977 1.502 -1.178 1.00 90.44 80 LEU A O 1
ATOM 694 N N . LEU A 1 81 ? -3.747 1.367 -0.874 1.00 88.25 81 LEU A N 1
ATOM 695 C CA . LEU A 1 81 ? -3.366 1.480 -2.278 1.00 88.25 81 LEU A CA 1
ATOM 696 C C . LEU A 1 81 ? -2.607 0.228 -2.714 1.00 88.25 81 LEU A C 1
ATOM 698 O O . LEU A 1 81 ? -1.772 -0.293 -1.972 1.00 88.25 81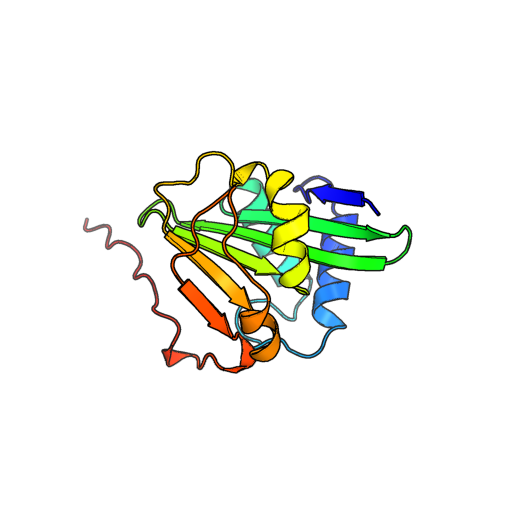 LEU A O 1
ATOM 702 N N . SER A 1 82 ? -2.888 -0.238 -3.927 1.00 87.75 82 SER A N 1
ATOM 703 C CA . SER A 1 82 ? -2.244 -1.412 -4.511 1.00 87.75 82 SER A CA 1
ATOM 704 C C . SER A 1 82 ? -2.191 -1.306 -6.033 1.00 87.75 82 SER A C 1
ATOM 706 O O . SER A 1 82 ? -3.072 -0.690 -6.639 1.00 87.75 82 SER A O 1
ATOM 708 N N . TYR A 1 83 ? -1.170 -1.909 -6.649 1.00 84.81 83 TYR A N 1
ATOM 709 C CA . TYR A 1 83 ? -1.046 -1.972 -8.107 1.00 84.81 83 TYR A CA 1
ATOM 710 C C . TYR A 1 83 ? -2.106 -2.893 -8.715 1.00 84.81 83 TYR A C 1
ATOM 712 O O . TYR A 1 83 ? -2.792 -2.502 -9.663 1.00 84.81 83 TYR A O 1
ATOM 720 N N . ASN A 1 84 ? -2.260 -4.085 -8.129 1.00 84.00 84 ASN A N 1
ATOM 721 C CA . ASN A 1 84 ? -3.331 -5.029 -8.415 1.00 84.00 84 ASN A CA 1
ATOM 722 C C . ASN A 1 84 ? -4.216 -5.218 -7.165 1.00 84.00 84 ASN A C 1
ATOM 724 O O . ASN A 1 84 ? -3.913 -6.030 -6.290 1.00 84.00 84 ASN A O 1
ATOM 728 N N . PRO A 1 85 ? -5.326 -4.478 -7.058 1.00 80.19 85 PRO A N 1
ATOM 729 C CA . PRO A 1 85 ? -6.230 -4.585 -5.922 1.00 80.19 85 PRO A CA 1
ATOM 730 C C . PRO A 1 85 ? -6.890 -5.960 -5.728 1.00 80.19 85 PRO A C 1
ATOM 732 O O . PRO A 1 85 ? -7.445 -6.195 -4.656 1.00 80.19 85 PRO A O 1
ATOM 735 N N . GLU A 1 86 ? -6.876 -6.855 -6.719 1.00 82.38 86 GLU A N 1
ATOM 736 C CA . GLU A 1 86 ? -7.426 -8.212 -6.566 1.00 82.38 86 GLU A CA 1
ATOM 737 C C . GLU A 1 86 ? -6.636 -9.014 -5.526 1.00 82.38 86 GLU A C 1
ATOM 739 O O . GLU A 1 86 ? -7.221 -9.612 -4.617 1.00 82.38 86 GLU A O 1
ATOM 744 N N . ASP A 1 87 ? -5.308 -8.896 -5.565 1.00 88.25 87 ASP A N 1
ATOM 745 C CA . ASP A 1 87 ? -4.405 -9.534 -4.606 1.00 88.25 87 ASP A CA 1
ATOM 746 C C . ASP A 1 87 ? -4.632 -9.007 -3.179 1.00 88.25 87 ASP A C 1
ATOM 748 O O . ASP A 1 87 ? -4.289 -9.667 -2.201 1.00 88.25 87 ASP A O 1
ATOM 752 N N . LEU A 1 88 ? -5.255 -7.833 -3.009 1.00 84.25 88 LEU A N 1
ATOM 753 C CA . LEU A 1 88 ? -5.567 -7.302 -1.682 1.00 84.25 88 LEU A CA 1
ATOM 754 C C . LEU A 1 88 ? -6.464 -8.266 -0.895 1.00 84.25 88 LEU A C 1
ATOM 756 O O . LEU A 1 88 ? -6.328 -8.349 0.322 1.00 84.25 88 LEU A O 1
ATOM 760 N N . ILE A 1 89 ? -7.371 -8.997 -1.556 1.00 81.25 89 ILE A N 1
ATOM 761 C CA . ILE A 1 89 ? -8.220 -9.993 -0.885 1.00 81.25 89 ILE A CA 1
ATOM 762 C C . ILE A 1 89 ? -7.389 -11.181 -0.414 1.00 81.25 89 ILE A C 1
ATOM 764 O O . ILE A 1 89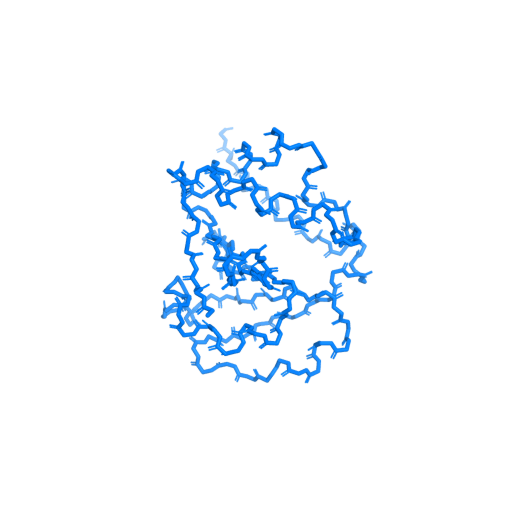 ? -7.535 -11.616 0.728 1.00 81.25 89 ILE A O 1
ATOM 768 N N . GLU A 1 90 ? -6.530 -11.704 -1.282 1.00 85.94 90 GLU A N 1
ATOM 769 C CA . GLU A 1 90 ? -5.703 -12.866 -0.974 1.00 85.94 90 GLU A CA 1
ATOM 770 C C . GLU A 1 90 ? -4.703 -12.557 0.148 1.00 85.94 90 GLU A C 1
ATOM 772 O O . GLU A 1 90 ? -4.556 -13.327 1.108 1.00 85.94 90 GLU A O 1
ATOM 777 N N . TYR A 1 91 ? -4.059 -11.392 0.060 1.00 89.75 91 TYR A N 1
ATOM 778 C CA . TYR A 1 91 ? -2.955 -11.027 0.933 1.00 89.75 91 TYR A CA 1
ATOM 779 C C . TYR A 1 91 ? -3.366 -10.229 2.172 1.00 89.75 91 TYR A C 1
ATOM 781 O O . TYR A 1 91 ? -2.552 -10.083 3.086 1.00 89.75 91 TYR A O 1
ATOM 789 N N . SER A 1 92 ? -4.622 -9.779 2.291 1.00 85.69 92 SER A N 1
ATOM 790 C CA . SER A 1 92 ? -5.080 -8.954 3.423 1.00 85.69 92 SER A CA 1
ATOM 791 C C . SER A 1 92 ? -4.765 -9.545 4.789 1.00 85.69 92 SER A C 1
ATOM 793 O O . SER A 1 92 ? -4.430 -8.812 5.714 1.00 85.69 92 SER A O 1
ATOM 795 N N . LYS A 1 93 ? -4.880 -10.869 4.935 1.00 87.75 93 LYS A N 1
ATOM 796 C CA . LYS A 1 93 ? -4.651 -11.574 6.205 1.00 87.75 93 LYS A CA 1
ATOM 797 C C . LYS A 1 93 ? -3.195 -11.493 6.678 1.00 87.75 93 LYS A C 1
ATOM 799 O O . LYS A 1 93 ? -2.939 -11.660 7.867 1.00 87.75 93 LYS A O 1
ATOM 804 N N . TYR A 1 94 ? -2.262 -11.226 5.764 1.00 90.81 94 TYR A N 1
ATOM 805 C CA . TYR A 1 94 ? -0.840 -11.041 6.054 1.00 90.81 94 TYR A CA 1
ATOM 806 C C . TYR A 1 94 ? -0.476 -9.571 6.317 1.00 90.81 94 TYR A C 1
ATOM 808 O O . TYR A 1 94 ? 0.599 -9.291 6.843 1.00 90.81 94 TYR A O 1
ATOM 816 N N . LEU A 1 95 ? -1.381 -8.629 6.022 1.00 91.38 95 LEU A N 1
ATOM 817 C CA . LEU A 1 95 ? -1.223 -7.206 6.329 1.00 91.38 95 LEU A CA 1
ATOM 818 C C . LEU A 1 95 ? -1.575 -6.958 7.803 1.00 91.38 95 LEU A C 1
ATOM 820 O O . LEU A 1 95 ? -2.700 -6.588 8.151 1.00 91.38 95 LEU A O 1
ATOM 824 N N . ILE A 1 96 ? -0.621 -7.218 8.699 1.00 89.88 96 ILE A N 1
ATOM 825 C CA . ILE A 1 96 ? -0.840 -7.226 10.157 1.00 89.88 96 ILE A CA 1
ATOM 826 C C . ILE A 1 96 ? -1.436 -5.917 10.696 1.00 89.88 96 ILE A C 1
ATOM 828 O O . ILE A 1 96 ? -2.167 -5.935 11.683 1.00 89.88 96 ILE A O 1
ATOM 832 N N . GLU A 1 97 ? -1.188 -4.789 10.035 1.00 90.94 97 GLU A N 1
ATOM 833 C CA . GLU A 1 97 ? -1.689 -3.475 10.433 1.00 90.94 97 GLU A CA 1
ATOM 834 C C . GLU A 1 97 ? -3.206 -3.348 10.310 1.00 90.94 97 GLU A C 1
ATOM 836 O O . GLU A 1 97 ? -3.814 -2.546 11.023 1.00 90.94 97 GLU A O 1
ATOM 841 N N . LEU A 1 98 ? -3.829 -4.157 9.452 1.00 88.50 98 LEU A N 1
ATOM 842 C CA . LEU A 1 98 ? -5.281 -4.190 9.288 1.00 88.50 98 LEU A CA 1
ATOM 843 C C . LEU A 1 98 ? -5.966 -5.078 10.334 1.00 88.50 98 LEU A C 1
ATOM 845 O O . LEU A 1 98 ? -7.192 -5.025 10.475 1.00 88.50 98 LEU A O 1
ATOM 849 N N . LYS A 1 99 ? -5.199 -5.837 11.135 1.00 85.75 99 LYS A N 1
ATOM 850 C CA . LYS A 1 99 ? -5.758 -6.672 12.203 1.00 85.75 99 LYS A CA 1
ATOM 851 C C . LYS A 1 99 ? -6.537 -5.805 13.181 1.00 85.75 99 LYS A C 1
ATOM 853 O O . LYS A 1 99 ? -6.030 -4.811 13.701 1.00 85.75 99 LYS A O 1
ATOM 858 N N . ASN A 1 100 ? -7.766 -6.218 13.479 1.00 77.31 100 ASN A N 1
ATOM 859 C CA . ASN A 1 100 ? -8.636 -5.573 14.465 1.00 77.31 100 ASN A CA 1
ATOM 860 C C . ASN A 1 100 ? -8.998 -4.107 14.148 1.00 77.31 100 ASN A C 1
ATOM 862 O O . ASN A 1 100 ? -9.425 -3.376 15.039 1.00 77.31 100 ASN A O 1
ATOM 866 N N . LYS A 1 101 ? -8.901 -3.660 12.889 1.00 84.38 101 LYS A N 1
ATOM 867 C CA . LYS A 1 101 ? -9.270 -2.290 12.478 1.00 84.38 101 LYS A CA 1
ATOM 868 C C . LYS A 1 101 ? -10.756 -2.123 12.154 1.00 84.38 101 LYS A C 1
ATOM 870 O O . LYS A 1 101 ? -11.126 -1.353 11.278 1.00 84.38 101 LYS A O 1
ATOM 875 N N . LYS A 1 102 ? -11.629 -2.808 12.899 1.00 74.38 102 LYS A N 1
ATOM 876 C CA . LYS A 1 102 ? -13.087 -2.794 12.669 1.00 74.38 102 LYS A CA 1
ATOM 877 C C . LYS A 1 102 ? -13.726 -1.408 12.833 1.00 74.38 102 LYS A C 1
ATOM 879 O O . LYS A 1 102 ? -14.754 -1.156 12.218 1.00 74.38 102 LYS A O 1
ATOM 884 N N . ASN A 1 103 ? -13.109 -0.532 13.629 1.00 82.69 103 ASN A N 1
ATOM 885 C CA . ASN A 1 103 ? -13.606 0.822 13.899 1.00 82.69 103 ASN A CA 1
ATOM 886 C C . ASN A 1 103 ? -13.057 1.879 12.929 1.00 82.69 103 ASN A C 1
ATOM 888 O O . ASN A 1 103 ? -13.427 3.043 13.045 1.00 82.69 103 ASN A O 1
ATOM 892 N N . TYR A 1 104 ? -12.160 1.501 12.015 1.00 88.19 104 TYR A N 1
ATOM 893 C CA . TYR A 1 104 ? -11.632 2.431 11.025 1.00 88.19 104 T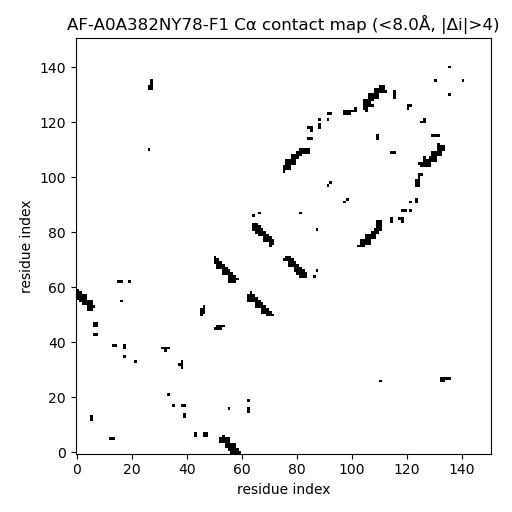YR A CA 1
ATOM 894 C C . TYR A 1 104 ? -12.513 2.437 9.774 1.00 88.19 104 TYR A C 1
ATOM 896 O O . TYR A 1 104 ? -12.968 1.384 9.322 1.00 88.19 104 TYR A O 1
ATOM 904 N N . SER A 1 105 ? -12.719 3.614 9.183 1.00 88.88 105 SER A N 1
ATOM 905 C CA . SER A 1 105 ? -13.191 3.725 7.807 1.00 88.88 105 SER A CA 1
ATOM 906 C C . SER A 1 105 ? -12.044 3.328 6.880 1.00 88.88 105 SER A C 1
ATOM 908 O O . SER A 1 105 ? -10.953 3.893 6.930 1.00 88.88 105 SER A O 1
ATOM 910 N N . ILE A 1 106 ? -12.257 2.297 6.066 1.00 88.50 106 ILE A N 1
ATOM 911 C CA . ILE A 1 106 ? -11.224 1.811 5.149 1.00 88.50 106 ILE A CA 1
ATOM 912 C C . ILE A 1 106 ? -11.604 2.204 3.738 1.00 88.50 106 ILE A C 1
ATOM 914 O O . ILE A 1 106 ? -12.651 1.800 3.221 1.00 88.50 106 ILE A O 1
ATOM 918 N N . GLU A 1 107 ? -10.735 2.989 3.125 1.00 89.25 107 GLU A N 1
ATOM 919 C CA . GLU A 1 107 ? -10.837 3.399 1.741 1.00 89.25 107 GLU A CA 1
ATOM 920 C C . GLU A 1 107 ? -9.824 2.620 0.910 1.00 89.25 107 GLU A C 1
ATOM 922 O O . GLU A 1 107 ? -8.656 2.518 1.280 1.00 89.25 107 GLU A O 1
ATOM 927 N N . ILE A 1 108 ? -10.270 2.063 -0.213 1.00 87.25 108 ILE A N 1
ATOM 928 C CA . ILE A 1 108 ? -9.383 1.392 -1.163 1.00 87.25 108 ILE A CA 1
ATOM 929 C C . ILE A 1 108 ? -9.302 2.233 -2.433 1.00 87.25 108 ILE A C 1
ATOM 931 O O . ILE A 1 108 ? -10.321 2.464 -3.094 1.00 87.25 108 ILE A O 1
ATOM 935 N N . GLY A 1 109 ? -8.084 2.640 -2.783 1.00 84.75 109 GLY A N 1
ATOM 936 C CA . GLY A 1 109 ? -7.773 3.215 -4.083 1.00 84.75 109 GLY A CA 1
ATOM 937 C C . GLY A 1 109 ? -7.508 2.114 -5.103 1.00 84.75 109 GLY A C 1
ATOM 938 O O . GLY A 1 109 ? -6.685 1.226 -4.885 1.00 84.75 109 GLY A O 1
ATOM 939 N N . LEU A 1 110 ? -8.234 2.167 -6.214 1.00 78.12 110 LEU A N 1
ATOM 940 C CA . LEU A 1 110 ? -8.199 1.179 -7.285 1.00 78.12 110 LEU A CA 1
ATOM 941 C C . LEU A 1 110 ? -7.582 1.787 -8.531 1.00 78.12 110 LEU A C 1
ATOM 943 O O . LEU A 1 110 ? -7.869 2.932 -8.869 1.00 78.12 110 LEU A O 1
ATOM 947 N N . ARG A 1 111 ? -6.779 1.005 -9.247 1.00 73.31 111 ARG A N 1
ATOM 948 C CA . ARG A 1 111 ? -6.189 1.449 -10.510 1.00 73.31 111 ARG A CA 1
ATOM 949 C C . ARG A 1 111 ? -7.192 1.466 -11.659 1.00 73.31 111 ARG A C 1
ATOM 951 O O . ARG A 1 111 ? -7.122 2.343 -12.509 1.00 73.31 111 ARG A O 1
ATOM 958 N N . ASP A 1 112 ? -8.074 0.474 -11.700 1.00 70.88 112 ASP A N 1
ATOM 959 C CA . ASP A 1 112 ? -9.012 0.285 -12.800 1.00 70.88 112 ASP A CA 1
ATOM 960 C C . ASP A 1 112 ? -10.447 0.207 -12.268 1.00 70.88 112 ASP A C 1
ATOM 962 O O . ASP A 1 112 ? -10.732 -0.438 -11.252 1.00 70.88 112 ASP A O 1
ATOM 966 N N . SER A 1 113 ? -11.363 0.865 -12.973 1.00 68.50 113 SER A N 1
ATOM 967 C CA . SER A 1 113 ? -12.803 0.762 -12.748 1.00 68.50 113 SER A CA 1
ATOM 968 C C . SER A 1 113 ? -13.315 -0.669 -12.879 1.00 68.50 113 SER A C 1
ATOM 970 O O . SER A 1 113 ? -14.244 -1.044 -12.166 1.00 68.50 113 SER A O 1
ATOM 972 N N . GLU A 1 114 ? -12.706 -1.477 -13.743 1.00 73.62 114 GLU A N 1
ATOM 973 C CA . GLU A 1 114 ? -13.023 -2.893 -13.916 1.00 73.62 114 GLU A CA 1
ATOM 974 C C . GLU A 1 114 ? -12.675 -3.681 -12.649 1.00 73.62 114 GLU A C 1
ATOM 976 O O . GLU A 1 114 ? -13.502 -4.445 -12.151 1.00 73.62 114 GLU A O 1
ATOM 981 N N . ILE A 1 115 ? -11.515 -3.392 -12.046 1.00 73.31 115 ILE A N 1
ATOM 982 C CA . ILE A 1 115 ? -11.024 -4.078 -10.842 1.00 73.31 115 ILE A CA 1
ATOM 983 C C . ILE A 1 115 ? -11.964 -3.879 -9.643 1.00 73.31 115 ILE A C 1
ATOM 985 O O . ILE A 1 115 ? -12.130 -4.766 -8.802 1.00 73.31 115 ILE A O 1
ATOM 989 N N . SER A 1 116 ? -12.662 -2.740 -9.581 1.00 69.31 116 SER A N 1
ATOM 990 C CA . SER A 1 116 ? -13.630 -2.456 -8.509 1.00 69.31 116 SER A CA 1
ATOM 991 C C . SER A 1 116 ? -14.731 -3.508 -8.367 1.00 69.31 116 SER A C 1
ATOM 993 O O . SER A 1 116 ? -15.243 -3.711 -7.263 1.00 69.31 116 SER A O 1
ATOM 995 N N . LYS A 1 117 ? -15.055 -4.205 -9.464 1.00 73.62 117 LYS A N 1
ATOM 996 C CA . LYS A 1 117 ? -16.084 -5.247 -9.524 1.00 73.62 117 LYS A CA 1
ATOM 997 C C . LYS A 1 117 ? -15.634 -6.543 -8.839 1.00 73.62 117 LYS A C 1
ATOM 999 O O . LYS A 1 117 ? -16.482 -7.311 -8.384 1.00 73.62 117 LYS A O 1
ATOM 1004 N N . PHE A 1 118 ? -14.325 -6.781 -8.733 1.00 71.38 118 PHE A N 1
ATOM 1005 C CA . PHE A 1 118 ? -13.763 -8.034 -8.222 1.00 71.38 118 PHE A CA 1
ATOM 1006 C C . PHE A 1 118 ? -13.457 -8.002 -6.721 1.00 71.38 118 PHE A C 1
ATOM 1008 O O . PHE A 1 118 ? -13.428 -9.060 -6.088 1.00 71.38 118 PHE A O 1
ATOM 1015 N N . ILE A 1 119 ? -13.334 -6.817 -6.102 1.00 73.00 119 ILE A N 1
ATOM 1016 C CA . ILE A 1 119 ? -13.144 -6.730 -4.647 1.00 73.00 119 ILE A CA 1
ATOM 1017 C C . ILE A 1 119 ? -14.458 -7.011 -3.907 1.00 73.00 119 ILE A C 1
ATOM 1019 O O . ILE A 1 119 ? -15.227 -6.104 -3.573 1.00 73.00 119 ILE A O 1
ATOM 1023 N N . LYS A 1 120 ? -14.704 -8.284 -3.602 1.00 68.06 120 LYS A N 1
ATOM 1024 C CA . LYS A 1 120 ? -15.789 -8.723 -2.715 1.00 68.06 120 LYS A CA 1
ATOM 1025 C C . LYS A 1 120 ? -15.411 -8.506 -1.243 1.00 68.06 120 LYS A C 1
ATOM 1027 O O . LYS A 1 120 ? -14.248 -8.293 -0.911 1.00 68.06 120 LYS A O 1
ATOM 1032 N N . ASN A 1 121 ? -16.415 -8.478 -0.362 1.00 65.00 121 ASN A N 1
ATOM 1033 C CA . ASN A 1 121 ? -16.247 -8.234 1.076 1.00 65.00 121 ASN A CA 1
ATOM 1034 C C . ASN A 1 121 ? -15.078 -9.040 1.668 1.00 65.00 121 ASN A C 1
ATOM 1036 O O . ASN A 1 121 ? -15.016 -10.255 1.501 1.00 65.00 121 ASN A O 1
ATOM 1040 N N . ASN A 1 122 ? -14.183 -8.361 2.386 1.00 73.12 122 ASN A N 1
ATOM 1041 C CA . ASN A 1 122 ? -13.070 -8.988 3.086 1.00 73.12 122 ASN A CA 1
ATOM 1042 C C . ASN A 1 122 ? -13.483 -9.274 4.538 1.00 73.12 122 ASN A C 1
ATOM 1044 O O . ASN A 1 122 ? -14.033 -8.406 5.212 1.00 73.12 122 ASN A O 1
ATOM 1048 N N . THR A 1 123 ? -13.241 -10.484 5.039 1.00 77.19 123 THR A N 1
ATOM 1049 C CA . THR A 1 123 ? -13.580 -10.842 6.429 1.00 77.19 123 THR A CA 1
ATOM 1050 C C . THR A 1 123 ? -12.629 -10.207 7.444 1.00 77.19 123 THR A C 1
ATOM 1052 O O . THR A 1 123 ? -12.986 -10.050 8.612 1.00 77.19 123 THR A O 1
ATOM 1055 N N . TYR A 1 124 ? -11.430 -9.818 7.009 1.00 81.81 124 TYR A N 1
ATOM 1056 C CA . TYR A 1 124 ? -10.409 -9.221 7.858 1.00 81.81 124 TYR A CA 1
ATOM 1057 C C . TYR A 1 124 ? -10.700 -7.754 8.182 1.00 81.81 124 TYR A C 1
ATOM 1059 O O . TYR A 1 124 ? -10.404 -7.292 9.284 1.00 81.81 124 TYR A O 1
ATOM 1067 N N . PHE A 1 125 ? -11.316 -7.025 7.248 1.00 83.12 125 PHE A N 1
ATOM 1068 C CA . PHE A 1 125 ? -11.590 -5.606 7.408 1.00 83.12 125 PHE A CA 1
ATOM 1069 C C . PHE A 1 125 ? -12.807 -5.142 6.598 1.00 83.12 125 PHE A C 1
ATOM 1071 O O . PHE A 1 125 ? -13.100 -5.668 5.525 1.00 83.12 125 PHE A O 1
ATOM 1078 N N . LYS A 1 126 ? -13.524 -4.128 7.099 1.00 84.81 126 LYS A N 1
ATOM 1079 C CA . LYS A 1 126 ? -14.725 -3.598 6.441 1.00 84.81 126 LYS A CA 1
ATOM 1080 C C . LYS A 1 126 ? -14.364 -2.435 5.523 1.00 84.81 126 LYS A C 1
ATOM 1082 O O . LYS A 1 126 ? -13.813 -1.440 5.976 1.00 84.81 126 LYS A O 1
ATOM 1087 N N . ILE A 1 127 ? -14.727 -2.546 4.249 1.00 85.44 127 ILE A N 1
ATOM 1088 C CA . ILE A 1 127 ? -14.505 -1.495 3.252 1.00 85.44 127 ILE A CA 1
ATOM 1089 C C . ILE A 1 127 ? -15.626 -0.462 3.366 1.00 85.44 127 ILE A C 1
ATOM 1091 O O . ILE A 1 127 ? -16.802 -0.813 3.275 1.00 85.44 127 ILE A O 1
ATOM 1095 N N . PHE A 1 128 ? -15.256 0.800 3.568 1.00 84.94 128 PHE A N 1
ATOM 1096 C CA . PHE A 1 128 ? -16.184 1.928 3.617 1.00 84.94 128 PHE A CA 1
ATOM 1097 C C . PHE A 1 128 ? -16.343 2.587 2.245 1.00 84.94 128 PHE A C 1
ATOM 1099 O O . PHE A 1 128 ? -17.462 2.870 1.826 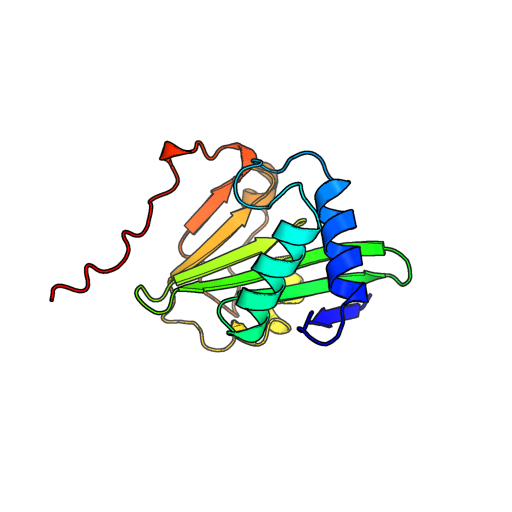1.00 84.94 128 PHE A O 1
ATOM 1106 N N . LYS A 1 129 ? -15.234 2.796 1.527 1.00 87.06 129 LYS A N 1
ATOM 1107 C CA . LYS A 1 129 ? -15.238 3.452 0.216 1.00 87.06 129 LYS A CA 1
ATOM 1108 C C . LYS A 1 129 ? -14.258 2.783 -0.740 1.00 87.06 129 LYS A C 1
ATOM 1110 O O . LYS A 1 129 ? -13.215 2.275 -0.336 1.00 87.06 129 LYS A O 1
ATOM 1115 N N . ARG A 1 130 ? -14.606 2.805 -2.024 1.00 85.81 130 ARG A N 1
ATOM 1116 C CA . ARG A 1 130 ? -13.723 2.445 -3.134 1.00 85.81 130 ARG A CA 1
ATOM 1117 C C . ARG A 1 130 ? -13.736 3.589 -4.128 1.00 85.81 130 ARG A C 1
ATOM 1119 O O . ARG A 1 130 ? -14.796 4.163 -4.373 1.00 85.81 130 ARG A O 1
ATOM 1126 N N . TYR A 1 131 ? -12.591 3.905 -4.704 1.00 80.75 131 TYR A N 1
ATOM 1127 C CA . TYR A 1 131 ? -12.511 4.887 -5.777 1.00 80.75 131 TYR A CA 1
ATOM 1128 C C . TYR A 1 131 ? -11.492 4.453 -6.820 1.00 80.75 131 TYR A C 1
ATOM 1130 O O . TYR A 1 131 ? -10.515 3.782 -6.503 1.00 80.75 131 TYR A O 1
ATOM 1138 N N . ASN A 1 132 ? -11.742 4.829 -8.071 1.00 77.62 132 ASN A N 1
ATOM 1139 C CA . ASN A 1 132 ? -10.809 4.611 -9.166 1.00 77.62 132 ASN A CA 1
ATOM 1140 C C . ASN A 1 132 ? -9.879 5.824 -9.278 1.00 77.62 132 ASN A C 1
ATOM 1142 O O . ASN A 1 132 ? -10.345 6.912 -9.608 1.00 77.62 132 ASN A O 1
ATOM 1146 N N . LEU A 1 133 ? -8.585 5.615 -9.047 1.00 74.56 133 LEU A N 1
ATOM 1147 C CA . LEU A 1 133 ? -7.531 6.624 -9.143 1.00 74.56 133 LEU A CA 1
ATOM 1148 C C . LEU A 1 133 ? -7.494 7.298 -10.521 1.00 74.56 133 LEU A C 1
ATOM 1150 O O . LEU A 1 133 ? -7.265 8.498 -10.602 1.00 74.56 133 LEU A O 1
ATOM 1154 N N . MET A 1 134 ? -7.789 6.564 -11.599 1.00 73.81 134 MET A N 1
ATOM 1155 C CA . MET A 1 134 ? -7.817 7.118 -12.961 1.00 73.81 134 MET A CA 1
ATOM 1156 C C . MET A 1 134 ? -8.979 8.091 -13.188 1.00 73.81 134 MET A C 1
ATOM 1158 O O . MET A 1 134 ? -8.927 8.906 -14.106 1.00 73.81 134 MET A O 1
ATOM 1162 N N . ASN A 1 135 ? -10.022 8.014 -12.357 1.00 72.56 135 ASN A N 1
ATOM 1163 C CA . ASN A 1 135 ? -11.218 8.843 -12.474 1.00 72.56 135 ASN A CA 1
ATOM 1164 C C . ASN A 1 135 ? -11.252 9.984 -11.449 1.00 72.56 135 ASN A C 1
ATOM 1166 O O . ASN A 1 135 ? -12.146 10.825 -11.530 1.00 72.56 135 ASN A O 1
ATOM 1170 N N . LEU A 1 136 ? -10.320 10.016 -10.490 1.00 66.00 136 LEU A N 1
ATOM 1171 C CA . LEU A 1 136 ? -10.249 11.083 -9.498 1.00 66.00 136 LEU A CA 1
ATOM 1172 C C . LEU A 1 136 ? -9.659 12.349 -10.123 1.00 66.00 136 LEU A C 1
ATOM 1174 O O . LEU A 1 136 ? -8.521 12.368 -10.593 1.00 66.00 136 LEU A O 1
ATOM 1178 N N . LYS A 1 137 ? -10.420 13.443 -10.099 1.00 60.59 137 LYS A N 1
ATOM 1179 C CA . LYS A 1 137 ? -9.899 14.785 -10.376 1.00 60.59 137 LYS A CA 1
ATOM 1180 C C . LYS A 1 137 ? -9.318 15.370 -9.095 1.00 60.59 137 LYS A C 1
ATOM 1182 O O . LYS A 1 137 ? -9.732 15.018 -7.999 1.00 60.59 137 LYS A O 1
ATOM 1187 N N . LYS A 1 138 ? -8.431 16.366 -9.220 1.00 53.72 138 LYS A N 1
ATOM 1188 C CA . LYS A 1 138 ? -7.831 17.075 -8.068 1.00 53.72 138 LYS A CA 1
ATOM 1189 C C . LYS A 1 138 ? -8.878 17.628 -7.076 1.00 53.72 138 LYS A C 1
ATOM 1191 O O . LYS A 1 138 ? -8.585 17.737 -5.898 1.00 53.72 138 LYS A O 1
ATOM 1196 N N . MET A 1 139 ? -10.088 17.947 -7.542 1.00 53.81 139 MET A N 1
ATOM 1197 C CA . MET A 1 139 ? -11.198 18.442 -6.710 1.00 53.81 139 MET A CA 1
ATOM 1198 C C . MET A 1 139 ? -11.933 17.345 -5.923 1.00 53.81 139 MET A C 1
ATOM 1200 O O . MET A 1 139 ? -12.629 17.658 -4.964 1.00 53.81 139 MET A O 1
ATOM 1204 N N . ASP A 1 140 ? -11.797 16.078 -6.322 1.00 56.03 140 ASP A N 1
ATOM 1205 C CA . ASP A 1 140 ? -12.413 14.935 -5.632 1.00 56.03 140 ASP A CA 1
ATOM 1206 C C . ASP A 1 140 ? -11.607 14.511 -4.392 1.00 56.03 140 ASP A C 1
ATOM 1208 O O . ASP A 1 140 ? -12.088 13.743 -3.552 1.00 56.03 140 ASP A O 1
ATOM 1212 N N . TYR A 1 141 ? -10.382 15.029 -4.266 1.00 50.91 141 TYR A N 1
ATOM 1213 C CA . TYR A 1 141 ? -9.564 14.911 -3.071 1.00 50.91 141 TYR A CA 1
ATOM 1214 C C . TYR A 1 141 ? -10.096 15.892 -2.031 1.00 50.91 141 TYR A C 1
ATOM 1216 O O . TYR A 1 141 ? -9.875 17.098 -2.108 1.00 50.91 141 TYR A O 1
ATOM 1224 N N . VAL A 1 142 ? -10.818 15.366 -1.045 1.00 49.28 142 VAL A N 1
ATOM 1225 C CA . VAL A 1 142 ? -11.169 16.143 0.141 1.00 49.28 142 VAL A CA 1
ATOM 1226 C C . VAL A 1 142 ? -9.883 16.323 0.939 1.00 49.28 142 VAL A C 1
ATOM 1228 O O . VAL A 1 142 ? -9.433 15.383 1.598 1.00 49.28 142 VAL A O 1
ATOM 1231 N N . GLU A 1 143 ? -9.275 17.508 0.854 1.00 38.38 143 GLU A N 1
ATOM 1232 C CA . GLU A 1 143 ? -8.240 17.915 1.800 1.00 38.38 143 GLU A CA 1
ATOM 1233 C C . GLU A 1 143 ? -8.826 17.771 3.205 1.00 38.38 143 GLU A C 1
ATOM 1235 O O . GLU A 1 143 ? -9.773 18.459 3.595 1.00 38.38 143 GLU A O 1
ATOM 1240 N N . THR A 1 144 ? -8.291 16.833 3.983 1.00 46.09 144 THR A N 1
ATOM 1241 C CA . THR A 1 144 ? -8.492 16.863 5.425 1.00 46.09 144 THR A CA 1
ATOM 1242 C C . THR A 1 144 ? -7.727 18.082 5.907 1.00 46.09 144 THR A C 1
ATOM 1244 O O . THR A 1 144 ? -6.502 18.022 6.020 1.00 46.09 144 THR A O 1
ATOM 1247 N N . ASN A 1 145 ? -8.436 19.196 6.108 1.00 34.91 145 ASN A N 1
ATOM 1248 C CA . ASN A 1 145 ? -7.856 20.409 6.673 1.00 34.91 145 ASN A CA 1
ATOM 1249 C C . ASN A 1 145 ? -6.957 20.032 7.862 1.00 34.91 145 ASN A C 1
ATOM 1251 O O . ASN A 1 145 ? -7.394 19.242 8.713 1.00 34.91 145 ASN A O 1
ATOM 1255 N N . PRO A 1 146 ? -5.725 20.564 7.951 1.00 41.25 146 PRO A N 1
ATOM 1256 C CA . PRO A 1 146 ? -4.953 20.427 9.170 1.00 41.25 146 PRO A CA 1
ATOM 1257 C C . PRO A 1 146 ? -5.803 20.999 10.304 1.00 41.25 146 PRO A C 1
ATOM 1259 O O . PRO A 1 146 ? -6.397 22.070 10.175 1.00 41.25 146 PRO A O 1
ATOM 1262 N N . VAL A 1 147 ? -5.925 20.235 11.389 1.00 42.28 147 VAL A N 1
ATOM 1263 C CA . VAL A 1 147 ? -6.576 20.690 12.616 1.00 42.28 147 VAL A CA 1
ATOM 1264 C C . VAL A 1 147 ? -5.952 22.036 12.965 1.00 42.28 147 VAL A C 1
ATOM 1266 O O . VAL A 1 147 ? -4.752 22.097 13.222 1.00 42.28 147 VAL A O 1
ATOM 1269 N N . ASN A 1 148 ? -6.753 23.103 12.919 1.00 39.47 148 ASN A N 1
ATOM 1270 C CA . ASN A 1 148 ? -6.367 24.417 13.412 1.00 39.47 148 ASN A CA 1
ATOM 1271 C C . ASN A 1 148 ? -5.928 24.252 14.870 1.00 39.47 148 ASN A C 1
ATOM 1273 O O . ASN A 1 148 ? -6.762 24.194 15.772 1.00 39.47 148 ASN A O 1
ATOM 1277 N N . SER A 1 149 ? -4.624 24.173 15.114 1.00 40.31 149 SER A N 1
ATOM 1278 C CA . SER A 1 149 ? -4.053 24.491 16.415 1.00 40.31 149 SER A CA 1
ATOM 1279 C C . SER A 1 149 ? -4.201 25.997 16.596 1.00 40.31 149 SER A C 1
ATOM 1281 O O . SER A 1 149 ? -3.365 26.772 16.140 1.00 40.31 149 SER A O 1
ATOM 1283 N N . GLN A 1 150 ? -5.327 26.398 17.186 1.00 39.97 150 GLN A N 1
ATOM 1284 C CA . GLN A 1 150 ? -5.508 27.738 17.727 1.00 39.97 150 GLN A CA 1
ATOM 1285 C C . GLN A 1 150 ? -4.542 27.907 18.905 1.00 39.97 150 GLN A C 1
ATOM 1287 O O . GLN A 1 150 ? -4.622 27.159 19.881 1.00 39.97 150 GLN A O 1
ATOM 1292 N N . HIS A 1 151 ? -3.644 28.880 18.783 1.00 34.59 151 HIS A N 1
ATOM 1293 C CA . HIS A 1 151 ? -2.952 29.533 19.889 1.00 34.59 151 HIS A CA 1
ATOM 1294 C C . HIS A 1 151 ? -3.2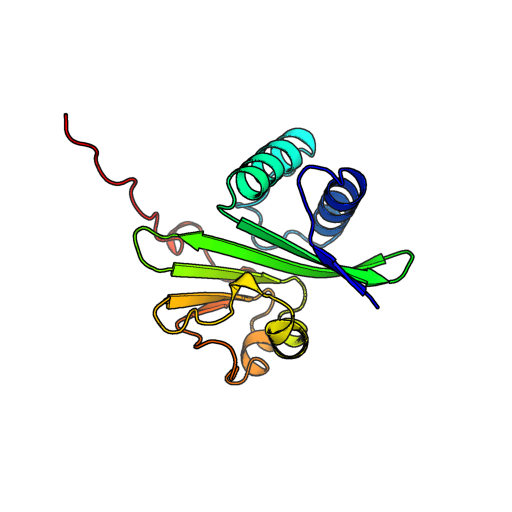82 31.020 19.837 1.00 34.59 151 HIS A C 1
ATOM 1296 O O . HIS A 1 151 ? -3.337 31.557 18.706 1.00 34.59 151 HIS A O 1
#

Secondary structure (DSSP, 8-state):
-EEEEE-TT-HHHHHHHHHHHHHS--SSSSSS-SSHHHHHHHHHHHHHTTSEEEEEEEETTEEEEEEEEEEEGGGTEEEEEESSTTHHHHHGGG-GGGTT-TTSEEEEEES-TTGGGT----SSS-EEEEEEGGG--GGGS----------